Protein AF-A0A7Y5KET3-F1 (afdb_monomer)

pLDDT: mean 79.72, std 15.98, range [48.59, 98.06]

Nearest PDB structures (foldseek):
  5mq0-assembly1_O  TM=1.979E-01  e=5.305E+00  Saccharomyces cerevisiae

Foldseek 3Di:
DDDDVVVLVVLLVDPLSLCLLVVNHDPVSVVVVVVVCVVDVVVVVSNVVSSVVSVVVPPPPPPPPPVVVVVVVVVVVVVVVVVVVVVVPDDPDDDDDPPPDPDPPPPCVVVVVVVVVVVVVVVVVVVVVVVVVVVVVVVVVVVPPPD

Secondary structure (DSSP, 8-state):
-PPPHHHHHHHHH-HHHHHHHTT---HHHHHHHHHHHHH-THHHHHHHHHHHHHHHHS--------HHHHHHHHHHHHHHHHHHHHHTT------------------THHHHHHHHHHHHHHHHHHHHHHHHHHHHHHHHHGGGS--

Solvent-accessible surface area (backbone atoms only — not comparable to full-atom values): 9012 Å² total; per-residue (Å²): 131,83,73,58,68,65,60,40,53,57,50,68,67,33,66,68,50,47,29,43,76,71,72,70,41,53,73,66,56,44,52,51,52,52,49,57,44,70,72,37,76,72,45,50,56,46,48,54,51,39,50,51,52,50,55,66,67,52,62,69,78,66,75,74,70,60,60,68,61,57,51,49,53,50,51,52,50,53,52,54,52,55,61,48,56,69,65,63,77,74,66,82,90,70,86,76,78,80,81,87,72,87,73,80,74,79,62,73,76,58,60,59,58,55,54,53,55,52,50,52,54,50,53,55,51,56,52,52,53,56,55,52,57,57,58,57,58,59,63,61,60,67,68,71,74,81,120

Mean predicted aligned error: 18.69 Å

Sequence (147 aa):
MIPDNQDIISLLADESFQRWLAGTASEAESKQWQKWLNAAPARRETWAEAKTLWQAAQFQPAALPQVEIELQKLQQRLELSQANTIVARRSPVQGLKFARETGLRFSWKSLGAFAMAAAVLFAVFWRAEIANLLNHEETQQTAFTEY

Radius of gyration: 30.98 Å; Cα contacts (8 Å, |Δi|>4): 35; chains: 1; bounding box: 55×46×88 Å

Structure (mmCIF, N/CA/C/O backbone):
data_AF-A0A7Y5KET3-F1
#
_entry.id   AF-A0A7Y5KET3-F1
#
loop_
_atom_site.group_PDB
_atom_site.id
_atom_site.type_symbol
_atom_site.label_atom_id
_atom_site.label_alt_id
_atom_site.label_comp_id
_atom_site.label_asym_id
_atom_site.label_entity_id
_atom_site.label_seq_id
_atom_site.pdbx_PDB_ins_code
_atom_site.Cartn_x
_atom_site.Cartn_y
_atom_site.Cartn_z
_atom_site.occupancy
_atom_site.B_iso_or_equiv
_atom_site.auth_seq_id
_atom_site.auth_comp_id
_atom_site.auth_asym_id
_atom_site.auth_atom_id
_atom_site.pdbx_PDB_model_num
ATOM 1 N N . MET A 1 1 ? 15.247 -11.684 -8.098 1.00 60.28 1 MET A N 1
ATOM 2 C CA . MET A 1 1 ? 16.110 -10.588 -7.606 1.00 60.28 1 MET A CA 1
ATOM 3 C C . MET A 1 1 ? 15.222 -9.760 -6.704 1.00 60.28 1 MET A C 1
ATOM 5 O O . MET A 1 1 ? 14.210 -9.292 -7.196 1.00 60.28 1 MET A O 1
ATOM 9 N N . ILE A 1 2 ? 15.493 -9.715 -5.400 1.00 66.31 2 ILE A N 1
ATOM 10 C CA . ILE A 1 2 ? 14.620 -8.995 -4.460 1.00 66.31 2 ILE A CA 1
ATOM 11 C C . ILE A 1 2 ? 14.776 -7.496 -4.759 1.00 66.31 2 ILE A C 1
ATOM 13 O O . ILE A 1 2 ? 15.923 -7.047 -4.830 1.00 66.31 2 ILE A O 1
ATOM 17 N N . PRO A 1 3 ? 13.686 -6.748 -5.013 1.00 72.31 3 PRO A N 1
ATOM 18 C CA . PRO A 1 3 ? 13.774 -5.311 -5.238 1.00 72.31 3 PRO A CA 1
ATOM 19 C C . PRO A 1 3 ? 14.374 -4.632 -4.005 1.00 72.31 3 PRO A C 1
ATOM 21 O O . PRO A 1 3 ? 14.043 -4.983 -2.872 1.00 72.31 3 PRO A O 1
ATOM 24 N N . ASP A 1 4 ? 15.288 -3.686 -4.222 1.00 85.94 4 ASP A N 1
ATOM 25 C CA . ASP A 1 4 ? 15.868 -2.941 -3.112 1.00 85.94 4 ASP A CA 1
ATOM 26 C C . ASP A 1 4 ? 14.790 -2.032 -2.510 1.00 85.94 4 ASP A C 1
ATOM 28 O O . ASP A 1 4 ? 14.035 -1.359 -3.217 1.00 85.94 4 ASP A O 1
ATOM 32 N N . ASN A 1 5 ? 14.708 -2.009 -1.184 1.00 86.19 5 ASN A N 1
ATOM 33 C CA . ASN A 1 5 ? 13.694 -1.249 -0.460 1.00 86.19 5 ASN A CA 1
ATOM 34 C C . ASN A 1 5 ? 13.817 0.261 -0.760 1.00 86.19 5 ASN A C 1
ATOM 36 O O . ASN A 1 5 ? 12.826 0.990 -0.769 1.00 86.19 5 ASN A O 1
ATOM 40 N N . GLN A 1 6 ? 15.024 0.737 -1.092 1.00 89.50 6 GLN A N 1
ATOM 41 C CA . GLN A 1 6 ? 15.240 2.132 -1.488 1.00 89.50 6 GLN A CA 1
ATOM 42 C C . GLN A 1 6 ? 14.529 2.511 -2.793 1.00 89.50 6 GLN A C 1
ATOM 44 O O . GLN A 1 6 ? 13.977 3.611 -2.887 1.00 89.50 6 GLN A O 1
ATOM 49 N N . ASP A 1 7 ? 14.474 1.602 -3.769 1.00 90.44 7 ASP A N 1
ATOM 50 C CA . ASP A 1 7 ? 13.795 1.856 -5.041 1.00 90.44 7 ASP A CA 1
ATOM 51 C C . ASP A 1 7 ? 12.293 2.045 -4.812 1.00 90.44 7 ASP A C 1
ATOM 53 O O . ASP A 1 7 ? 11.682 2.964 -5.358 1.00 90.44 7 ASP A O 1
ATOM 57 N N . ILE A 1 8 ? 11.707 1.233 -3.931 1.00 92.38 8 ILE A N 1
ATOM 58 C CA . ILE A 1 8 ? 10.287 1.303 -3.576 1.00 92.38 8 ILE A CA 1
ATOM 59 C C . ILE A 1 8 ? 9.968 2.612 -2.850 1.00 92.38 8 ILE A C 1
ATOM 61 O O . ILE A 1 8 ? 8.987 3.277 -3.183 1.00 92.38 8 ILE A O 1
ATOM 65 N N . ILE A 1 9 ? 10.804 3.011 -1.888 1.00 92.56 9 ILE A N 1
ATOM 66 C CA . ILE A 1 9 ? 10.622 4.268 -1.151 1.00 92.56 9 ILE A CA 1
ATOM 67 C C . ILE A 1 9 ? 10.739 5.467 -2.097 1.00 92.56 9 ILE A C 1
ATOM 69 O O . ILE A 1 9 ? 9.921 6.381 -2.015 1.00 92.56 9 ILE A O 1
ATOM 73 N N . SER A 1 10 ? 11.707 5.461 -3.018 1.00 93.88 10 SER A N 1
ATOM 74 C CA . SER A 1 10 ? 11.873 6.550 -3.988 1.00 93.88 10 SER A CA 1
ATOM 75 C C . SER A 1 10 ? 10.686 6.666 -4.952 1.00 93.88 10 SER A C 1
ATOM 77 O O . SER A 1 10 ? 10.216 7.773 -5.204 1.00 93.88 10 SER A O 1
ATOM 79 N N . LEU A 1 11 ? 10.132 5.537 -5.411 1.00 94.44 11 LEU A N 1
ATOM 80 C CA . LEU A 1 11 ? 8.895 5.487 -6.197 1.00 94.44 11 LEU A CA 1
ATOM 81 C C . LEU A 1 11 ? 7.708 6.049 -5.419 1.00 94.44 11 LEU A C 1
ATOM 83 O O . LEU A 1 11 ? 6.952 6.863 -5.938 1.00 94.44 11 LEU A O 1
ATOM 87 N N . LEU A 1 12 ? 7.546 5.627 -4.165 1.00 94.31 12 LEU A N 1
ATOM 88 C CA . LEU A 1 12 ? 6.464 6.109 -3.314 1.00 94.31 12 LEU A CA 1
ATOM 89 C C . LEU A 1 12 ? 6.634 7.574 -2.911 1.00 94.31 12 LEU A C 1
ATOM 91 O O . LEU A 1 12 ? 5.636 8.198 -2.580 1.00 94.31 12 LEU A O 1
ATOM 95 N N . ALA A 1 13 ? 7.840 8.138 -2.952 1.00 94.88 13 ALA A N 1
ATOM 96 C CA . ALA A 1 13 ? 8.066 9.562 -2.724 1.00 94.88 13 ALA A CA 1
ATOM 97 C C . ALA A 1 13 ? 7.661 10.438 -3.928 1.00 94.88 13 ALA A C 1
ATOM 99 O O . ALA A 1 13 ? 7.470 11.641 -3.761 1.00 94.88 13 ALA A O 1
ATOM 100 N N . ASP A 1 14 ? 7.513 9.859 -5.124 1.00 96.88 14 ASP A N 1
ATOM 101 C CA . ASP A 1 14 ? 7.109 10.587 -6.328 1.00 96.88 14 ASP A CA 1
ATOM 102 C C . ASP A 1 14 ? 5.587 10.826 -6.351 1.00 96.88 14 ASP A C 1
ATOM 104 O O . ASP A 1 14 ? 4.774 9.902 -6.457 1.00 96.88 14 ASP A O 1
ATOM 108 N N . GLU A 1 15 ? 5.182 12.096 -6.293 1.00 96.19 15 GLU A N 1
ATOM 109 C CA . GLU A 1 15 ? 3.772 12.502 -6.330 1.00 96.19 15 GLU A CA 1
ATOM 110 C C . GLU A 1 15 ? 3.060 12.073 -7.621 1.00 96.19 15 GLU A C 1
ATOM 112 O O . GLU A 1 15 ? 1.873 11.734 -7.603 1.00 96.19 15 GLU A O 1
ATOM 117 N N . SER A 1 16 ? 3.756 12.067 -8.761 1.00 97.50 16 SER A N 1
ATOM 118 C CA . SER A 1 16 ? 3.172 11.635 -10.034 1.00 97.50 16 SER A CA 1
ATOM 119 C C . SER A 1 16 ? 2.878 10.134 -10.026 1.00 97.50 16 SER A C 1
ATOM 121 O O . SER A 1 16 ? 1.849 9.704 -10.555 1.00 97.50 16 SER A O 1
ATOM 123 N N . PHE A 1 17 ? 3.725 9.344 -9.358 1.00 96.81 17 PHE A N 1
ATOM 124 C CA . PHE A 1 17 ? 3.506 7.916 -9.157 1.00 96.81 17 PHE A CA 1
ATOM 125 C C . PHE A 1 17 ? 2.334 7.659 -8.205 1.00 96.81 17 PHE A C 1
ATOM 127 O O . PHE A 1 17 ? 1.459 6.847 -8.510 1.00 96.81 17 PHE A O 1
ATOM 134 N N . GLN A 1 18 ? 2.249 8.395 -7.092 1.00 95.56 18 GLN A N 1
ATOM 135 C CA . GLN A 1 18 ? 1.120 8.291 -6.162 1.00 95.56 18 GLN A CA 1
ATOM 136 C C . GLN A 1 18 ? -0.219 8.651 -6.821 1.00 95.56 18 GLN A C 1
ATOM 138 O O . GLN A 1 18 ? -1.201 7.928 -6.651 1.00 95.56 18 GLN A O 1
ATOM 143 N N . ARG A 1 19 ? -0.272 9.737 -7.607 1.00 95.94 19 ARG A N 1
ATOM 144 C CA . ARG A 1 19 ? -1.472 10.120 -8.378 1.00 95.94 19 ARG A CA 1
ATOM 145 C C . ARG A 1 19 ? -1.861 9.046 -9.383 1.00 95.94 19 ARG A C 1
ATOM 147 O O . ARG A 1 19 ? -3.045 8.776 -9.580 1.00 95.94 19 ARG A O 1
ATOM 154 N N . TRP A 1 20 ? -0.873 8.404 -9.998 1.00 97.25 20 TRP A N 1
ATOM 155 C CA . TRP A 1 20 ? -1.118 7.311 -10.928 1.00 97.25 20 TRP A CA 1
ATOM 156 C C . TRP A 1 20 ? -1.681 6.075 -10.216 1.00 97.25 20 TRP A C 1
ATOM 158 O O . TRP A 1 20 ? -2.678 5.519 -10.678 1.00 97.25 20 TRP A O 1
ATOM 168 N N . LEU A 1 21 ? -1.154 5.716 -9.040 1.00 95.38 21 LEU A N 1
ATOM 169 C CA . LEU A 1 21 ? -1.734 4.672 -8.183 1.00 95.38 21 LEU A CA 1
ATOM 170 C C . LEU A 1 21 ? -3.157 5.011 -7.707 1.00 95.38 21 LEU A C 1
ATOM 172 O O . LEU A 1 21 ? -4.001 4.118 -7.628 1.00 95.38 21 LEU A O 1
ATOM 176 N N . ALA A 1 22 ? -3.438 6.288 -7.432 1.00 93.94 22 ALA A N 1
ATOM 177 C CA . ALA A 1 22 ? -4.760 6.783 -7.047 1.00 93.94 22 ALA A CA 1
ATOM 178 C C . ALA A 1 22 ? -5.775 6.828 -8.204 1.00 93.94 22 ALA A C 1
ATOM 180 O O . ALA A 1 22 ? -6.963 7.033 -7.961 1.00 93.94 22 ALA A O 1
ATOM 181 N N . GLY A 1 23 ? -5.328 6.667 -9.454 1.00 95.25 23 GLY A N 1
ATOM 182 C CA . GLY A 1 23 ? -6.169 6.825 -10.643 1.00 95.25 23 GLY A CA 1
ATOM 183 C C . GLY A 1 23 ? -6.507 8.282 -10.985 1.00 95.25 23 GLY A C 1
ATOM 184 O O . GLY A 1 23 ? -7.431 8.523 -11.757 1.00 95.25 23 GLY A O 1
ATOM 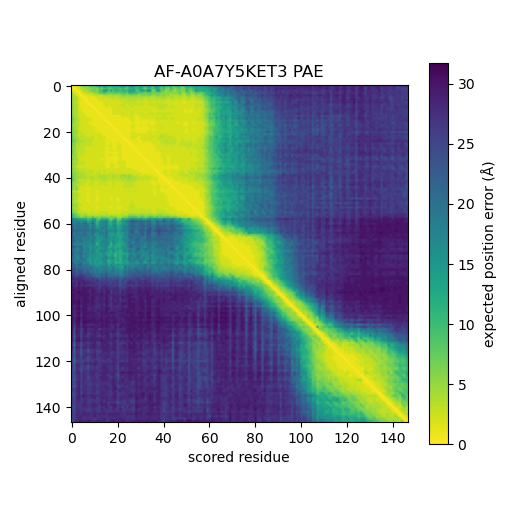185 N N . THR A 1 24 ? -5.779 9.252 -10.424 1.00 96.94 24 THR A N 1
ATOM 186 C CA . THR A 1 24 ? -5.978 10.698 -10.639 1.00 96.94 24 THR A CA 1
ATOM 187 C C . THR A 1 24 ? -4.858 11.353 -11.452 1.00 96.94 24 THR A C 1
ATOM 189 O O . THR A 1 24 ? -4.860 12.570 -11.638 1.00 96.94 24 THR A O 1
ATOM 192 N N . ALA A 1 25 ? -3.892 10.571 -11.940 1.00 97.31 25 ALA A N 1
ATOM 193 C CA . ALA A 1 25 ? -2.831 11.065 -12.812 1.00 97.31 25 ALA A CA 1
ATOM 194 C C . ALA A 1 25 ? -3.360 11.552 -14.165 1.00 97.31 25 ALA A C 1
ATOM 196 O O . ALA A 1 25 ? -4.358 11.058 -14.693 1.00 97.31 25 ALA A O 1
ATOM 197 N N . SER A 1 26 ? -2.625 12.484 -14.769 1.00 98.06 26 SER A N 1
ATOM 198 C CA . SER A 1 26 ? -2.860 12.895 -16.151 1.00 98.06 26 SER A CA 1
ATOM 199 C C . SER A 1 26 ? -2.597 11.747 -17.138 1.00 98.06 26 SER A C 1
ATOM 201 O O . SER A 1 26 ? -1.915 10.761 -16.834 1.00 98.06 26 SER A O 1
ATOM 203 N N . GLU A 1 27 ? -3.106 11.876 -18.366 1.00 97.88 27 GLU A N 1
ATOM 204 C CA . GLU A 1 27 ? -2.868 10.882 -19.421 1.00 97.88 27 GLU A CA 1
ATOM 205 C C . GLU A 1 27 ? -1.369 10.747 -19.755 1.00 97.88 27 GLU A C 1
ATOM 207 O O . GLU A 1 27 ? -0.878 9.643 -19.996 1.00 97.88 27 GLU A O 1
ATOM 212 N N . ALA A 1 28 ? -0.626 11.859 -19.732 1.00 98.00 28 ALA A N 1
ATOM 213 C CA . ALA A 1 28 ? 0.811 11.876 -19.998 1.00 98.00 28 ALA A CA 1
ATOM 214 C C . ALA A 1 28 ? 1.599 11.094 -18.933 1.00 98.00 28 ALA A C 1
ATOM 216 O O . ALA A 1 28 ? 2.402 10.226 -19.279 1.00 98.00 28 ALA A O 1
ATOM 217 N N . GLU A 1 29 ? 1.316 11.339 -17.651 1.00 97.38 29 GLU A N 1
ATOM 218 C CA . GLU A 1 29 ? 1.921 10.609 -16.528 1.00 97.38 29 GLU A CA 1
ATOM 219 C C . GLU A 1 29 ? 1.545 9.126 -16.567 1.00 97.38 29 GLU A C 1
ATOM 221 O O . GLU A 1 29 ? 2.401 8.257 -16.417 1.00 97.38 29 GLU A O 1
ATOM 226 N N . SER A 1 30 ? 0.278 8.818 -16.856 1.00 97.75 30 SER A N 1
ATOM 227 C CA . SER A 1 30 ? -0.185 7.434 -16.978 1.00 97.75 30 SER A CA 1
ATOM 228 C C . SER A 1 30 ? 0.572 6.678 -18.070 1.00 97.75 30 SER A C 1
ATOM 230 O O . SER A 1 30 ? 1.015 5.550 -17.852 1.00 97.75 30 SER A O 1
ATOM 232 N N . LYS A 1 31 ? 0.800 7.306 -19.233 1.00 98.00 31 LYS A N 1
ATOM 233 C CA . LYS A 1 31 ? 1.620 6.728 -20.312 1.00 98.00 31 LYS A CA 1
ATOM 234 C C . LYS A 1 31 ? 3.081 6.561 -19.901 1.00 98.00 31 LYS A C 1
ATOM 236 O O . LYS A 1 31 ? 3.687 5.545 -20.242 1.00 98.00 31 LYS A O 1
ATOM 241 N N . GLN A 1 32 ? 3.648 7.524 -19.175 1.00 98.00 32 GLN A N 1
ATOM 242 C CA . GLN A 1 32 ? 5.019 7.452 -18.669 1.00 98.00 32 GLN A CA 1
ATOM 243 C C . GLN A 1 32 ? 5.205 6.255 -17.728 1.00 98.00 32 GLN A C 1
ATOM 245 O O . GLN A 1 32 ? 6.106 5.443 -17.950 1.00 98.00 32 GLN A O 1
ATOM 250 N N . TRP A 1 33 ? 4.329 6.096 -16.736 1.00 97.50 33 TRP A N 1
ATOM 251 C CA . TRP A 1 33 ? 4.407 4.995 -15.773 1.00 97.50 33 TRP A CA 1
ATOM 252 C C . TRP A 1 33 ? 4.100 3.639 -16.405 1.00 97.50 33 TRP A C 1
ATOM 254 O O . TRP A 1 33 ? 4.795 2.658 -16.135 1.00 97.50 33 TRP A O 1
ATOM 264 N N . GLN A 1 34 ? 3.158 3.589 -17.350 1.00 97.25 34 GLN A N 1
ATOM 265 C CA . GLN A 1 34 ? 2.898 2.379 -18.127 1.00 97.25 34 GLN A CA 1
ATOM 266 C C . GLN A 1 34 ? 4.113 1.975 -18.975 1.00 97.25 34 GLN A C 1
ATOM 268 O O . GLN A 1 34 ? 4.469 0.798 -19.042 1.00 97.25 34 GLN A O 1
ATOM 273 N N . LYS A 1 35 ? 4.790 2.945 -19.603 1.00 97.88 35 LYS A N 1
ATOM 274 C CA . LYS A 1 35 ? 6.029 2.702 -20.353 1.00 97.88 35 LYS A CA 1
ATOM 275 C C . LYS A 1 35 ? 7.143 2.209 -19.431 1.00 97.88 35 LYS A C 1
ATOM 277 O O . LYS A 1 35 ? 7.845 1.265 -19.787 1.00 97.88 35 LYS A O 1
ATOM 282 N N . TRP A 1 36 ? 7.288 2.812 -18.252 1.00 96.38 36 TRP A N 1
ATOM 283 C CA . TRP A 1 36 ? 8.255 2.380 -17.244 1.00 96.38 36 TRP A CA 1
ATOM 284 C C . TRP A 1 36 ? 8.007 0.930 -16.801 1.00 96.38 36 TRP A C 1
ATOM 286 O O . TRP A 1 36 ? 8.964 0.155 -16.765 1.00 96.38 36 TRP A O 1
ATOM 296 N N . LEU A 1 37 ? 6.749 0.544 -16.564 1.00 96.69 37 LEU A N 1
ATOM 297 C CA . LEU A 1 37 ? 6.349 -0.829 -16.233 1.00 96.69 37 LEU A CA 1
ATOM 298 C C . LEU A 1 37 ? 6.626 -1.829 -17.361 1.00 96.69 37 LEU A C 1
ATOM 300 O O . LEU A 1 37 ? 7.040 -2.958 -17.109 1.00 96.69 37 LEU A O 1
ATOM 304 N N . ASN A 1 38 ? 6.386 -1.426 -18.608 1.00 96.75 38 ASN A N 1
ATOM 305 C CA . ASN A 1 38 ? 6.575 -2.293 -19.770 1.00 96.75 38 ASN A CA 1
ATOM 306 C C . ASN A 1 38 ? 8.052 -2.482 -20.140 1.00 96.75 38 ASN A C 1
ATOM 308 O O . ASN A 1 38 ? 8.388 -3.459 -20.802 1.00 96.75 38 ASN A O 1
ATOM 312 N N . ALA A 1 39 ? 8.932 -1.568 -19.724 1.00 96.88 39 ALA A N 1
ATOM 313 C CA . ALA A 1 39 ? 10.347 -1.609 -20.079 1.00 96.88 39 ALA A CA 1
ATOM 314 C C . ALA A 1 39 ? 11.121 -2.760 -19.413 1.00 96.88 39 ALA A C 1
ATOM 316 O O . ALA A 1 39 ? 12.138 -3.181 -19.957 1.00 96.88 39 ALA A O 1
ATOM 317 N N . ALA A 1 40 ? 10.675 -3.272 -18.259 1.00 95.38 40 ALA A N 1
ATOM 318 C CA . ALA A 1 40 ? 11.309 -4.425 -17.622 1.00 95.38 40 ALA A CA 1
ATOM 319 C C . ALA A 1 40 ? 10.306 -5.241 -16.787 1.00 95.38 40 ALA A C 1
ATOM 321 O O . ALA A 1 40 ? 9.612 -4.662 -15.950 1.00 95.38 40 ALA A O 1
ATOM 322 N N . PRO A 1 41 ? 10.265 -6.581 -16.928 1.00 92.94 41 PRO A N 1
ATOM 323 C CA . PRO A 1 41 ? 9.334 -7.423 -16.176 1.00 92.94 41 PRO A CA 1
ATOM 324 C C . PRO A 1 41 ? 9.576 -7.369 -14.661 1.00 92.94 41 PRO A C 1
ATOM 326 O O . PRO A 1 41 ? 8.610 -7.384 -13.905 1.00 92.94 41 PRO A O 1
ATOM 329 N N . ALA A 1 42 ? 10.829 -7.200 -14.219 1.00 90.81 42 ALA A N 1
ATOM 330 C CA . ALA A 1 42 ? 11.187 -7.066 -12.802 1.00 90.81 42 ALA A CA 1
ATOM 331 C C . ALA A 1 42 ? 10.496 -5.873 -12.109 1.00 90.81 42 ALA A C 1
ATOM 333 O O . ALA A 1 42 ? 10.194 -5.928 -10.923 1.00 90.81 42 ALA A O 1
ATOM 334 N N . ARG A 1 43 ? 10.155 -4.812 -12.855 1.00 93.38 43 ARG A N 1
ATOM 335 C CA . ARG A 1 43 ? 9.462 -3.632 -12.306 1.00 93.38 43 ARG A CA 1
ATOM 336 C C . ARG A 1 43 ? 8.019 -3.919 -11.910 1.00 93.38 43 ARG A C 1
ATOM 338 O O . ARG A 1 43 ? 7.441 -3.158 -11.140 1.00 93.38 43 ARG A O 1
ATOM 345 N N . ARG A 1 44 ? 7.427 -5.003 -12.423 1.00 93.94 44 ARG A N 1
ATOM 346 C CA . ARG A 1 44 ? 6.075 -5.426 -12.035 1.00 93.94 44 ARG A CA 1
ATOM 347 C C . ARG A 1 44 ? 6.036 -5.883 -10.582 1.00 93.94 44 ARG A C 1
ATOM 349 O O . ARG A 1 44 ? 5.057 -5.596 -9.903 1.00 93.94 44 ARG A O 1
ATOM 356 N N . GLU A 1 45 ? 7.095 -6.541 -10.116 1.00 93.62 45 GLU A N 1
ATOM 357 C CA . GLU A 1 45 ? 7.230 -6.956 -8.717 1.00 93.62 45 GLU A CA 1
ATOM 358 C C . GLU A 1 45 ? 7.380 -5.727 -7.815 1.00 93.62 45 GLU A C 1
ATOM 360 O O . GLU A 1 45 ? 6.579 -5.545 -6.901 1.00 93.62 45 GLU A O 1
ATOM 365 N N . THR A 1 46 ? 8.297 -4.812 -8.156 1.00 93.75 46 THR A N 1
ATOM 366 C CA . THR A 1 46 ? 8.480 -3.535 -7.439 1.00 93.75 46 THR A CA 1
ATOM 367 C C . THR A 1 46 ? 7.185 -2.724 -7.373 1.00 93.75 46 THR A C 1
ATOM 369 O O . THR A 1 46 ? 6.835 -2.178 -6.331 1.00 93.75 46 THR A O 1
ATOM 372 N N . TRP A 1 47 ? 6.435 -2.662 -8.476 1.00 95.06 47 TRP A N 1
ATOM 373 C CA . TRP A 1 47 ? 5.141 -1.984 -8.518 1.00 95.06 47 TRP A CA 1
ATOM 374 C C . TRP A 1 47 ? 4.091 -2.656 -7.635 1.00 95.06 47 TRP A C 1
ATOM 376 O O . TRP A 1 47 ? 3.347 -1.960 -6.947 1.00 95.06 47 TRP A O 1
ATOM 386 N N . ALA A 1 48 ? 4.008 -3.988 -7.649 1.00 94.88 48 ALA A N 1
ATOM 387 C CA . ALA A 1 48 ? 3.050 -4.722 -6.829 1.00 94.88 48 ALA A CA 1
ATOM 388 C C . ALA A 1 48 ? 3.314 -4.496 -5.331 1.00 94.88 48 ALA A C 1
ATOM 390 O O . ALA A 1 48 ? 2.375 -4.277 -4.559 1.00 94.88 48 ALA A O 1
ATOM 391 N N . GLU A 1 49 ? 4.584 -4.477 -4.933 1.00 94.06 49 GLU A N 1
ATOM 392 C CA . GLU A 1 49 ? 4.994 -4.195 -3.559 1.00 94.06 49 GLU A CA 1
ATOM 393 C C . GLU A 1 49 ? 4.724 -2.735 -3.172 1.00 94.06 49 GLU A C 1
ATOM 395 O O . GLU A 1 49 ? 4.048 -2.480 -2.173 1.00 94.06 49 GLU A O 1
ATOM 400 N N . ALA A 1 50 ? 5.123 -1.777 -4.016 1.00 94.69 50 ALA A N 1
ATOM 401 C CA . ALA A 1 50 ? 4.832 -0.358 -3.814 1.00 94.69 50 ALA A CA 1
ATOM 402 C C . ALA A 1 50 ? 3.323 -0.098 -3.693 1.00 94.69 50 ALA A C 1
ATOM 404 O O . ALA A 1 50 ? 2.881 0.619 -2.799 1.00 94.69 50 ALA A O 1
ATOM 405 N N . LYS A 1 51 ? 2.505 -0.731 -4.542 1.00 94.94 51 LYS A N 1
ATOM 406 C CA . LYS A 1 51 ? 1.043 -0.637 -4.482 1.00 94.94 51 LYS A CA 1
ATOM 407 C C . LYS A 1 51 ? 0.495 -1.180 -3.164 1.00 94.94 51 LYS A C 1
ATOM 409 O O . LYS A 1 51 ? -0.397 -0.563 -2.589 1.00 94.94 51 LYS A O 1
ATOM 414 N N . THR A 1 52 ? 1.019 -2.305 -2.682 1.00 93.50 52 THR A N 1
ATOM 415 C CA . THR A 1 52 ? 0.595 -2.910 -1.410 1.00 93.50 52 THR A CA 1
ATOM 416 C C . THR A 1 52 ? 0.926 -1.993 -0.233 1.00 93.50 52 THR A C 1
ATOM 418 O O . THR A 1 52 ? 0.067 -1.737 0.610 1.00 93.50 52 THR A O 1
ATOM 421 N N . LEU A 1 53 ? 2.137 -1.427 -0.208 1.00 92.44 53 LEU A N 1
ATOM 422 C CA . LEU A 1 53 ? 2.549 -0.457 0.809 1.00 92.44 53 LEU A CA 1
ATOM 423 C C . LEU A 1 53 ? 1.716 0.823 0.748 1.00 92.44 53 LEU A C 1
ATOM 425 O O . LEU A 1 53 ? 1.264 1.307 1.780 1.00 92.44 53 LEU A O 1
ATOM 429 N N . TRP A 1 54 ? 1.457 1.341 -0.451 1.00 92.69 54 TRP A N 1
ATOM 430 C CA . TRP A 1 54 ? 0.604 2.509 -0.644 1.00 92.69 54 TRP A CA 1
ATOM 431 C C .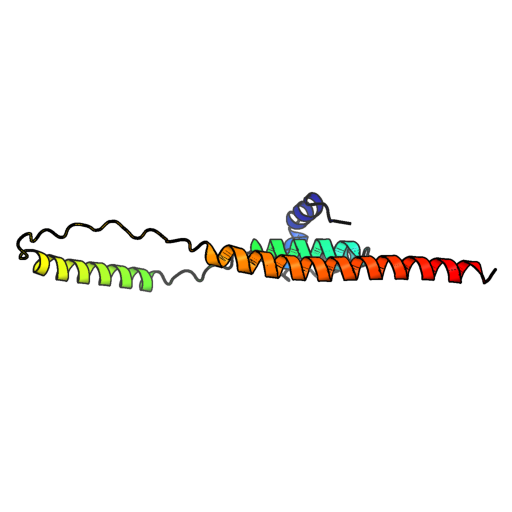 TRP A 1 54 ? -0.831 2.254 -0.170 1.00 92.69 54 TRP A C 1
ATOM 433 O O . TRP A 1 54 ? -1.411 3.108 0.490 1.00 92.69 54 TRP A O 1
ATOM 443 N N . GLN A 1 55 ? -1.392 1.069 -0.432 1.00 90.62 55 GLN A N 1
ATOM 444 C CA . GLN A 1 55 ? -2.712 0.675 0.073 1.00 90.62 55 GLN A CA 1
ATOM 445 C C . GLN A 1 55 ? -2.739 0.537 1.598 1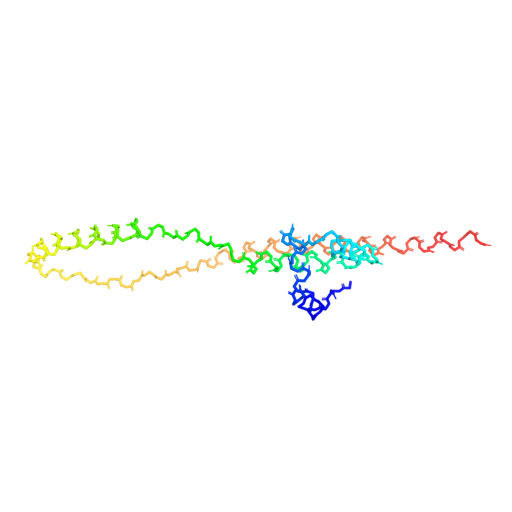.00 90.62 55 GLN A C 1
ATOM 447 O O . GLN A 1 55 ? -3.727 0.911 2.218 1.00 90.62 55 GLN A O 1
ATOM 452 N N . ALA A 1 56 ? -1.668 0.022 2.204 1.00 89.12 56 ALA A N 1
ATOM 453 C CA . ALA A 1 56 ? -1.546 -0.053 3.657 1.00 89.12 56 ALA A CA 1
ATOM 454 C C . ALA A 1 56 ? -1.380 1.339 4.297 1.00 89.12 56 ALA A C 1
ATOM 456 O O . ALA A 1 56 ? -1.900 1.583 5.384 1.00 89.12 56 ALA A O 1
ATOM 457 N N . ALA A 1 57 ? -0.670 2.248 3.620 1.00 87.06 57 ALA A N 1
ATOM 458 C CA . ALA A 1 57 ? -0.433 3.623 4.057 1.00 87.06 57 ALA A CA 1
ATOM 459 C C . ALA A 1 57 ? -1.635 4.546 3.821 1.00 87.06 57 ALA A C 1
ATOM 461 O O . ALA A 1 57 ? -1.825 5.507 4.568 1.00 87.06 57 ALA A O 1
ATOM 462 N N . GLN A 1 58 ? -2.473 4.241 2.828 1.00 83.12 58 GLN A N 1
ATOM 463 C CA . GLN A 1 58 ? -3.845 4.723 2.738 1.00 83.12 58 GLN A CA 1
ATOM 464 C C . GLN A 1 58 ? -4.638 4.106 3.889 1.00 83.12 58 GLN A C 1
ATOM 466 O O . GLN A 1 58 ? -5.464 3.214 3.700 1.00 83.12 58 GLN A O 1
ATOM 471 N N . PHE A 1 59 ? -4.367 4.579 5.108 1.00 65.19 59 PHE A N 1
ATOM 472 C CA . PHE A 1 59 ? -5.264 4.412 6.233 1.00 65.19 59 PHE A CA 1
ATOM 473 C C . PHE A 1 59 ? -6.648 4.749 5.707 1.00 65.19 59 PHE A C 1
ATOM 475 O O . PHE A 1 59 ? -6.911 5.902 5.354 1.00 65.19 59 PHE A O 1
ATOM 482 N N . GLN A 1 60 ? -7.512 3.733 5.593 1.00 59.97 60 GLN A N 1
ATOM 483 C CA . GLN A 1 60 ? -8.912 3.995 5.324 1.00 59.97 60 GLN A CA 1
ATOM 484 C C . GLN A 1 60 ? -9.313 5.042 6.352 1.00 59.97 60 GLN A C 1
ATOM 486 O O . GLN A 1 60 ? -9.023 4.822 7.536 1.00 59.97 60 GLN A O 1
ATOM 491 N N . PRO A 1 61 ? -9.891 6.184 5.945 1.00 56.12 61 PRO A N 1
ATOM 492 C CA . PRO A 1 61 ? -10.487 7.073 6.913 1.00 56.12 61 PRO A CA 1
ATOM 493 C C . PRO A 1 61 ? -11.512 6.204 7.624 1.00 56.12 61 PRO A C 1
ATOM 495 O O . PRO A 1 61 ? -12.548 5.865 7.050 1.00 56.12 61 PRO A O 1
ATOM 498 N N . ALA A 1 62 ? -11.160 5.729 8.824 1.00 60.31 62 ALA A N 1
ATOM 499 C CA . ALA A 1 62 ? -12.084 5.017 9.674 1.00 60.31 62 ALA A CA 1
ATOM 500 C C . ALA A 1 62 ? -13.282 5.946 9.720 1.00 60.31 62 ALA A C 1
ATOM 502 O O . ALA A 1 62 ? -13.092 7.120 10.052 1.00 60.31 62 ALA A O 1
ATOM 503 N N . ALA A 1 63 ? -14.432 5.465 9.229 1.00 65.25 63 ALA A N 1
ATOM 504 C CA . ALA A 1 63 ? -15.621 6.286 9.082 1.00 65.25 63 ALA A CA 1
ATOM 505 C C . ALA A 1 63 ? -15.740 7.094 10.366 1.00 65.25 63 ALA A C 1
ATOM 507 O O . ALA A 1 63 ? -15.837 6.485 11.436 1.00 65.25 63 ALA A O 1
ATOM 508 N N . LEU A 1 64 ? -15.560 8.420 10.257 1.00 66.62 64 LEU A N 1
ATOM 509 C CA . LEU A 1 64 ? -15.474 9.280 11.430 1.00 66.62 64 LEU A CA 1
ATOM 510 C C . LEU A 1 64 ? -16.700 8.928 12.267 1.00 66.62 64 LEU A C 1
ATOM 512 O O . LEU A 1 64 ? -17.814 9.034 1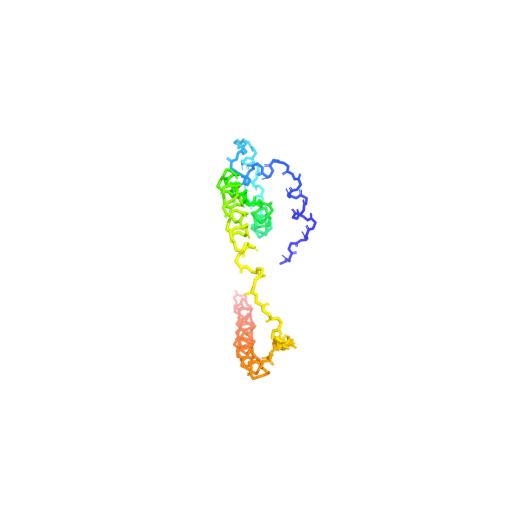1.737 1.00 66.62 64 LEU A O 1
ATOM 516 N N . PRO A 1 65 ? -16.522 8.383 13.487 1.00 68.62 65 PRO A N 1
ATOM 517 C CA . PRO A 1 65 ? -17.661 7.951 14.270 1.00 68.62 65 PRO A CA 1
ATOM 518 C C . PRO A 1 65 ? -18.572 9.163 14.387 1.00 68.62 65 PRO A C 1
ATOM 520 O O . PRO A 1 65 ? -18.089 10.261 14.668 1.00 68.62 65 PRO A O 1
ATOM 523 N N . GLN A 1 66 ? -19.857 8.985 14.075 1.00 84.38 66 GLN A N 1
ATOM 524 C CA . GLN A 1 66 ? -20.815 10.083 14.137 1.00 84.38 66 GLN A CA 1
ATOM 525 C C . GLN A 1 66 ? -20.766 10.638 15.558 1.00 84.38 66 GLN A C 1
ATOM 527 O O . GLN A 1 66 ? -21.182 9.963 16.502 1.00 84.38 66 GLN A O 1
ATOM 532 N N . VAL A 1 67 ? -20.167 11.822 15.700 1.00 86.44 67 VAL A N 1
ATOM 533 C CA . VAL A 1 67 ? -19.773 12.386 16.995 1.00 86.44 67 VAL A CA 1
ATOM 534 C C . VAL A 1 67 ? -21.001 12.504 17.888 1.00 86.44 67 VAL A C 1
ATOM 536 O O . VAL A 1 67 ? -20.945 12.098 19.044 1.00 86.44 67 VAL A O 1
ATOM 539 N N . GLU A 1 68 ? -22.136 12.920 17.324 1.00 86.12 68 GLU A N 1
ATOM 540 C CA . GLU A 1 68 ? -23.440 12.939 17.985 1.00 86.12 68 GLU A CA 1
ATOM 541 C C . GLU A 1 68 ? -23.846 11.586 18.584 1.00 86.12 68 GLU A C 1
ATOM 543 O O . GLU A 1 68 ? -24.305 11.548 19.723 1.00 86.12 68 GLU A O 1
ATOM 548 N N . ILE A 1 69 ? -23.654 10.469 17.873 1.00 88.56 69 ILE A N 1
ATOM 549 C CA . ILE A 1 69 ? -24.034 9.137 18.371 1.00 88.56 69 ILE A CA 1
ATOM 550 C C . ILE A 1 69 ? -23.146 8.729 19.547 1.00 88.56 69 ILE A C 1
ATOM 552 O O . ILE A 1 69 ? -23.639 8.218 20.553 1.00 88.56 69 ILE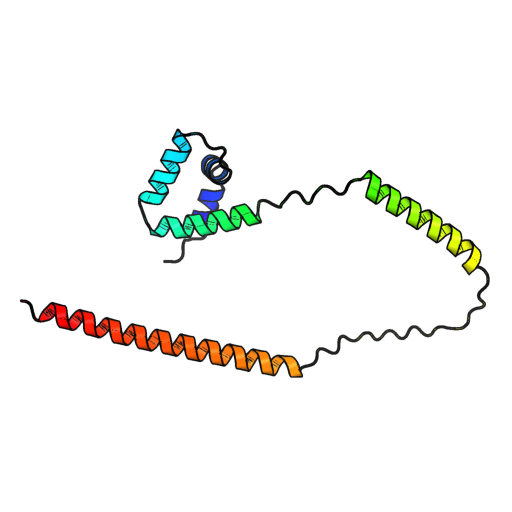 A O 1
ATOM 556 N N . GLU A 1 70 ? -21.834 8.934 19.438 1.00 90.25 70 GLU A N 1
ATOM 557 C CA . GLU A 1 70 ? -20.908 8.591 20.524 1.00 90.25 70 GLU A CA 1
ATOM 558 C C . GLU A 1 70 ? -21.099 9.503 21.744 1.00 90.25 70 GLU A C 1
ATOM 560 O O . GLU A 1 70 ? -21.056 9.033 22.885 1.00 90.25 70 GLU A O 1
ATOM 565 N N . LEU A 1 71 ? -21.407 10.782 21.523 1.00 93.19 71 LEU A N 1
ATOM 566 C CA . LEU A 1 71 ? -21.730 11.734 22.582 1.00 93.19 71 LEU A CA 1
ATOM 567 C C . LEU A 1 71 ? -23.043 11.357 23.281 1.00 93.19 71 LEU A C 1
ATOM 569 O O . LEU A 1 71 ? -23.097 11.338 24.512 1.00 93.19 71 LEU A O 1
ATOM 573 N N . GLN A 1 72 ? -24.068 10.957 22.526 1.00 93.75 72 GLN A N 1
ATOM 574 C CA . GLN A 1 72 ? -25.338 10.487 23.079 1.00 93.75 72 GLN A CA 1
ATOM 575 C C . GLN A 1 72 ? -25.159 9.195 23.891 1.00 93.75 72 GLN A C 1
ATOM 577 O O . GLN A 1 72 ? -25.673 9.088 25.005 1.00 93.75 72 GLN A O 1
ATOM 582 N N . LYS A 1 73 ? -24.362 8.233 23.400 1.00 92.38 73 LYS A N 1
ATOM 583 C CA . LYS A 1 73 ? -24.000 7.024 24.165 1.00 92.38 73 LYS A CA 1
ATOM 584 C C . LYS A 1 73 ? -23.285 7.368 25.472 1.00 92.38 73 LYS A C 1
ATOM 586 O O . LYS A 1 73 ? -23.531 6.725 26.493 1.00 92.38 73 LYS A O 1
ATOM 591 N N . LEU A 1 74 ? -22.389 8.356 25.456 1.00 92.31 74 LEU A N 1
ATOM 592 C CA . LEU A 1 74 ? -21.680 8.822 26.649 1.00 92.31 74 LEU A CA 1
ATOM 593 C C . LEU A 1 74 ? -22.625 9.468 27.666 1.00 92.31 74 LEU A C 1
ATOM 595 O O . LEU A 1 74 ? -22.564 9.120 28.845 1.00 92.31 74 LEU A O 1
ATOM 599 N N . GLN A 1 75 ? -23.526 10.343 27.218 1.00 94.25 75 GLN A N 1
ATOM 600 C CA . GLN A 1 75 ? -24.553 10.942 28.076 1.00 94.25 75 GLN A CA 1
ATOM 601 C C . GLN A 1 75 ? -25.432 9.867 28.721 1.00 94.25 75 GLN A C 1
ATOM 603 O O . GLN A 1 75 ? -25.601 9.856 29.938 1.00 94.25 75 GLN A O 1
ATOM 608 N N . GLN A 1 76 ? -25.880 8.885 27.939 1.00 93.06 76 GLN A N 1
ATOM 609 C CA . GLN A 1 76 ? -26.715 7.791 28.434 1.00 93.06 76 GLN A CA 1
ATOM 610 C C . GLN A 1 76 ? -25.990 6.929 29.487 1.00 93.06 76 GLN A C 1
ATOM 612 O O . GLN A 1 76 ? -26.582 6.507 30.480 1.00 93.06 76 GLN A O 1
ATOM 617 N N . ARG A 1 77 ? -24.677 6.699 29.328 1.00 88.44 77 ARG A N 1
ATOM 618 C CA . ARG A 1 77 ? -23.853 6.018 30.346 1.00 88.44 77 ARG A CA 1
ATOM 619 C C . ARG A 1 77 ? -23.726 6.838 31.634 1.00 88.44 77 ARG A C 1
ATOM 621 O O . ARG A 1 77 ? -23.758 6.266 32.727 1.00 88.44 77 ARG A O 1
ATOM 628 N N . LEU A 1 78 ? -23.588 8.160 31.528 1.00 90.62 78 LEU A N 1
ATOM 629 C CA . LEU A 1 78 ? -23.536 9.050 32.692 1.00 90.62 78 LEU A CA 1
ATOM 630 C C . LEU A 1 78 ? -24.863 9.054 33.460 1.00 90.62 78 LEU A C 1
ATOM 632 O O . LEU A 1 78 ? -24.849 8.957 34.683 1.00 90.62 78 LEU A O 1
ATOM 636 N N . GLU A 1 79 ? -25.999 9.069 32.771 1.00 89.00 79 GLU A N 1
ATOM 637 C CA . GLU A 1 79 ? -27.319 8.982 33.410 1.00 89.00 79 GLU A CA 1
ATOM 638 C C . GLU A 1 79 ? -27.527 7.643 34.131 1.00 89.00 79 GLU A C 1
ATOM 640 O O . GLU A 1 79 ? -27.923 7.612 35.297 1.00 89.00 79 GLU A O 1
ATOM 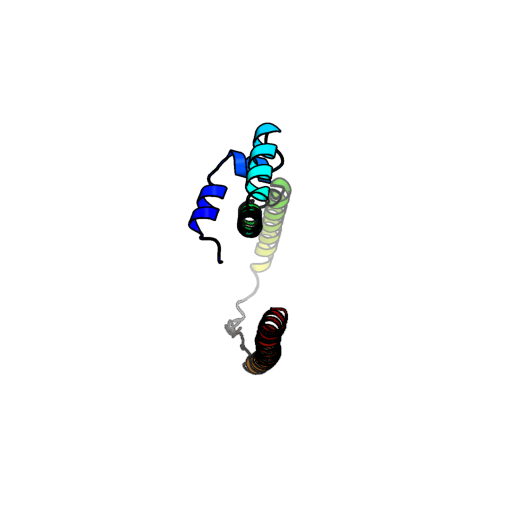645 N N . LEU A 1 80 ? -27.179 6.523 33.486 1.00 83.75 80 LEU A N 1
ATOM 646 C CA . LEU A 1 80 ? -27.291 5.190 34.089 1.00 83.75 80 LEU A CA 1
ATOM 647 C C . LEU A 1 80 ? -26.361 5.011 35.300 1.00 83.75 80 LEU A C 1
ATOM 649 O O . LEU A 1 80 ? -26.730 4.372 36.286 1.00 83.75 80 LEU A O 1
ATOM 653 N N . SER A 1 81 ? -25.151 5.575 35.261 1.00 75.50 81 SER A N 1
ATOM 654 C CA . SER A 1 81 ? -24.224 5.541 36.403 1.00 75.50 81 SER A CA 1
ATOM 655 C C . SER A 1 81 ? -24.685 6.429 37.567 1.00 75.50 81 SER A C 1
ATOM 657 O O . SER A 1 81 ? -24.529 6.046 38.730 1.00 75.50 81 SER A O 1
ATOM 659 N N . GLN A 1 82 ? -25.336 7.561 37.293 1.00 74.69 82 GLN A N 1
ATOM 660 C CA . GLN A 1 82 ? -25.957 8.389 38.332 1.00 74.69 82 GLN A CA 1
ATOM 661 C C . GLN A 1 82 ? -27.180 7.704 38.959 1.00 74.69 82 GLN A C 1
ATOM 663 O O . GLN A 1 82 ? -27.313 7.676 40.181 1.00 74.69 82 GLN A O 1
ATOM 668 N N . ALA A 1 83 ? -28.022 7.053 38.154 1.00 67.19 83 ALA A N 1
ATOM 669 C CA . ALA A 1 83 ? -29.151 6.274 38.661 1.00 67.19 83 ALA A CA 1
ATOM 670 C C . ALA A 1 83 ? -28.690 5.107 39.561 1.00 67.19 83 ALA A C 1
ATOM 672 O O . ALA A 1 83 ? -29.281 4.846 40.610 1.00 67.19 83 ALA A O 1
ATOM 673 N N . ASN A 1 84 ? -27.582 4.449 39.206 1.00 60.28 84 ASN A N 1
ATOM 674 C CA . ASN A 1 84 ? -27.027 3.336 39.981 1.00 60.28 84 ASN A CA 1
ATOM 675 C C . ASN A 1 84 ? -26.260 3.769 41.245 1.00 60.28 84 ASN A C 1
ATOM 677 O O . ASN A 1 84 ? -26.212 3.015 42.220 1.00 60.28 84 ASN A O 1
ATOM 681 N N . THR A 1 85 ? -25.699 4.982 41.294 1.00 56.25 85 THR A N 1
ATOM 682 C CA . THR A 1 85 ? -25.005 5.479 42.502 1.00 56.25 85 THR A CA 1
ATOM 683 C C . THR A 1 85 ? -25.962 5.821 43.648 1.00 56.25 85 THR A C 1
ATOM 685 O O . THR A 1 85 ? -25.557 5.753 44.810 1.00 56.25 85 THR A O 1
ATOM 688 N N . ILE A 1 86 ? -27.243 6.088 43.367 1.00 54.84 86 ILE A N 1
ATOM 689 C CA . ILE A 1 86 ? -28.267 6.311 44.404 1.00 54.84 86 ILE A CA 1
ATOM 690 C C . ILE A 1 86 ? -28.676 4.988 45.081 1.00 54.84 86 ILE A C 1
ATOM 692 O O . ILE A 1 86 ? -28.917 4.963 46.289 1.00 54.84 86 ILE A O 1
ATOM 696 N N . VAL A 1 87 ? -28.670 3.866 44.352 1.00 55.62 87 VAL A N 1
ATOM 697 C CA . VAL A 1 87 ? -29.019 2.537 44.898 1.00 55.62 87 VAL A CA 1
ATOM 698 C C . VAL A 1 87 ? -27.833 1.880 45.625 1.00 55.62 87 VAL A C 1
ATOM 700 O O . VAL A 1 87 ? -28.023 1.137 46.587 1.00 55.62 87 VAL A O 1
ATOM 703 N N . ALA A 1 88 ? -26.591 2.218 45.263 1.00 52.31 88 ALA A N 1
ATOM 704 C CA . ALA A 1 88 ? -25.386 1.644 45.871 1.00 52.31 88 ALA A CA 1
ATOM 705 C C . ALA A 1 88 ? -25.053 2.156 47.294 1.00 52.31 88 ALA A C 1
ATOM 707 O O . ALA A 1 88 ? -24.127 1.647 47.926 1.00 52.31 88 ALA A O 1
ATOM 708 N N . ARG A 1 89 ? -25.798 3.126 47.853 1.00 52.34 89 ARG A N 1
ATOM 709 C CA . ARG A 1 89 ? -25.537 3.669 49.207 1.00 52.34 89 ARG A CA 1
ATOM 710 C C . ARG A 1 89 ? -26.059 2.818 50.372 1.00 52.34 89 ARG A C 1
ATOM 712 O O . ARG A 1 89 ? -25.895 3.212 51.525 1.00 52.34 89 ARG A O 1
ATOM 719 N N . ARG A 1 90 ? -26.655 1.651 50.113 1.00 52.62 90 ARG A N 1
ATOM 720 C CA . ARG A 1 90 ? -27.038 0.682 51.154 1.00 52.62 90 ARG A CA 1
ATOM 721 C C . ARG A 1 90 ? -26.710 -0.748 50.735 1.00 52.62 90 ARG A C 1
ATOM 723 O O . ARG A 1 90 ? -27.601 -1.562 50.540 1.00 52.62 90 ARG A O 1
ATOM 730 N N . SER A 1 91 ? -25.427 -1.074 50.651 1.00 48.59 91 SER A N 1
ATOM 731 C CA . SER A 1 91 ? -24.994 -2.454 50.871 1.00 48.59 91 SER A CA 1
ATOM 732 C C . SER A 1 91 ? -23.957 -2.439 51.986 1.00 48.59 91 SER A C 1
ATOM 734 O O . SER A 1 91 ? -22.879 -1.873 51.786 1.00 48.59 91 SER A O 1
ATOM 736 N N . PRO A 1 92 ? -24.258 -2.989 53.177 1.00 52.19 92 PRO A N 1
ATOM 737 C CA . PRO A 1 92 ? -23.245 -3.158 54.196 1.00 52.19 92 PRO A CA 1
ATOM 738 C C . PRO A 1 92 ? -22.157 -4.067 53.630 1.00 52.19 92 PRO A C 1
ATOM 740 O O . PRO A 1 92 ? -22.425 -5.095 53.013 1.00 52.19 92 PRO A O 1
ATOM 743 N N . VAL A 1 93 ? -20.929 -3.609 53.819 1.00 55.31 93 VAL A N 1
ATOM 744 C CA . VAL A 1 93 ? -19.653 -4.271 53.575 1.00 55.31 93 VAL A CA 1
ATOM 745 C C . VAL A 1 93 ? -19.727 -5.768 53.914 1.00 55.31 93 VAL A C 1
ATOM 747 O O . VAL A 1 93 ? -19.489 -6.173 55.047 1.00 55.31 93 VAL A O 1
ATOM 750 N N . GLN A 1 94 ? -20.034 -6.613 52.931 1.00 55.31 94 GLN A N 1
ATOM 751 C CA . GLN A 1 94 ? -19.656 -8.020 52.959 1.00 55.31 94 GLN A CA 1
ATOM 752 C C . GLN A 1 94 ? -18.460 -8.164 52.031 1.00 55.31 94 GLN A C 1
ATOM 754 O O . GLN A 1 94 ? -18.545 -7.923 50.829 1.00 55.31 94 GLN A O 1
ATOM 759 N N . GLY A 1 95 ? -17.315 -8.462 52.644 1.00 57.25 95 GLY A N 1
ATOM 760 C CA . GLY A 1 95 ? -16.015 -8.528 51.999 1.00 57.25 95 GLY A CA 1
ATOM 761 C C . GLY A 1 95 ? -16.002 -9.503 50.829 1.00 57.25 95 GLY A C 1
ATOM 762 O O . GLY A 1 95 ? -15.835 -10.707 51.007 1.00 57.25 95 GLY A O 1
ATOM 763 N N . LEU A 1 96 ? -16.098 -8.962 49.619 1.00 53.31 96 LEU A N 1
ATOM 764 C CA . LEU A 1 96 ? -15.685 -9.662 48.418 1.00 53.31 96 LEU A CA 1
ATOM 765 C C . LEU A 1 96 ? -14.160 -9.627 48.361 1.00 53.31 96 LEU A C 1
ATOM 767 O O . LEU A 1 96 ? -13.536 -8.642 47.969 1.00 53.31 96 LEU A O 1
ATOM 771 N N . LYS A 1 97 ? -13.564 -10.737 48.799 1.00 53.22 97 LYS A N 1
ATOM 772 C CA . LYS A 1 97 ? -12.183 -11.095 48.487 1.00 53.22 97 LYS A CA 1
ATOM 773 C C . LYS A 1 97 ? -12.038 -11.055 46.967 1.00 53.22 97 LYS A C 1
ATOM 775 O O . LYS A 1 97 ? -12.595 -11.898 46.269 1.00 53.22 97 LYS A O 1
ATOM 780 N N . PHE A 1 98 ? -11.310 -10.067 46.462 1.00 50.25 98 PHE A N 1
ATOM 781 C CA . PHE A 1 98 ? -10.895 -10.022 45.068 1.00 50.25 98 PHE A CA 1
ATOM 782 C C . PHE A 1 98 ? -9.976 -11.217 44.797 1.00 50.25 98 PHE A C 1
ATOM 784 O O . PHE A 1 98 ? -8.778 -11.172 45.076 1.00 50.25 98 PHE A O 1
ATOM 791 N N . ALA A 1 99 ? -10.546 -12.299 44.269 1.00 54.94 99 ALA A N 1
ATOM 792 C CA . ALA A 1 99 ? -9.793 -13.379 43.653 1.00 54.94 99 ALA A CA 1
ATOM 793 C C . ALA A 1 99 ? -9.195 -12.843 42.345 1.00 54.94 99 ALA A C 1
ATOM 795 O O . ALA A 1 99 ? -9.795 -12.888 41.273 1.00 54.94 99 ALA A O 1
ATOM 796 N N . ARG A 1 100 ? -8.012 -12.249 42.476 1.00 55.09 100 ARG A N 1
ATOM 797 C CA . ARG A 1 100 ? -7.144 -11.833 41.382 1.00 55.09 100 ARG A CA 1
ATOM 798 C C . ARG A 1 100 ? -6.474 -13.081 40.816 1.00 55.09 100 ARG A C 1
ATOM 800 O O . ARG A 1 100 ? -5.348 -13.377 41.184 1.00 55.09 100 ARG A O 1
ATOM 807 N N . GLU A 1 101 ? -7.160 -13.824 39.954 1.00 60.00 101 GLU A N 1
ATOM 808 C CA . GLU A 1 101 ? -6.523 -14.933 39.238 1.00 60.00 101 GLU A CA 1
ATOM 809 C C . GLU A 1 101 ? -7.251 -15.274 37.930 1.00 60.00 101 GLU A C 1
ATOM 811 O O . GLU A 1 101 ? -7.928 -16.284 37.788 1.00 60.00 101 GLU A O 1
ATOM 816 N N . THR A 1 102 ? -7.079 -14.428 36.917 1.00 52.22 102 THR A N 1
ATOM 817 C CA . THR A 1 102 ? -7.194 -14.874 35.522 1.00 52.22 102 THR A CA 1
ATOM 818 C C . THR A 1 102 ? -5.789 -15.028 34.967 1.00 52.22 102 THR A C 1
ATOM 820 O O . THR A 1 102 ? -5.321 -14.241 34.145 1.00 52.22 102 THR A O 1
ATOM 823 N N . GLY A 1 103 ? -5.086 -16.041 35.477 1.00 49.66 103 GLY A N 1
ATOM 824 C CA . GLY A 1 103 ? -3.909 -16.578 34.819 1.00 49.66 103 GLY A CA 1
ATOM 825 C C . GLY A 1 103 ? -4.350 -17.191 33.496 1.00 49.66 103 GLY A C 1
ATOM 826 O O . GLY A 1 103 ? -5.041 -18.209 33.480 1.00 49.66 103 GLY A O 1
ATOM 827 N N . LEU A 1 104 ? -3.972 -16.555 32.387 1.00 56.72 104 LEU A N 1
ATOM 828 C CA . LEU A 1 104 ? -3.993 -17.160 31.060 1.00 56.72 104 LEU A CA 1
ATOM 829 C C . LEU A 1 104 ? -3.161 -18.442 31.129 1.00 56.72 104 LEU A C 1
ATOM 831 O O . LEU A 1 104 ? -1.935 -18.419 31.030 1.00 56.72 104 LEU A O 1
ATOM 835 N N . ARG A 1 105 ? -3.835 -19.573 31.346 1.00 58.12 105 ARG A N 1
ATOM 836 C CA . ARG A 1 105 ? -3.244 -20.907 31.266 1.00 58.12 105 ARG A CA 1
ATOM 837 C C . ARG A 1 105 ? -2.973 -21.197 29.797 1.00 58.12 105 ARG A C 1
ATOM 839 O O . ARG A 1 105 ? -3.741 -21.880 29.119 1.00 58.12 105 ARG A O 1
ATOM 846 N N . PHE A 1 106 ? -1.878 -20.621 29.312 1.00 55.62 106 PHE A N 1
ATOM 847 C CA . PHE A 1 106 ? -1.282 -20.931 28.029 1.00 55.62 106 PHE A CA 1
ATOM 848 C C . PHE A 1 106 ? -1.017 -22.435 28.014 1.00 55.62 106 PHE A C 1
ATOM 850 O O . PHE A 1 106 ? -0.178 -22.959 28.746 1.00 55.62 106 PHE A O 1
ATOM 857 N N . SER A 1 107 ? -1.858 -23.154 27.284 1.00 62.09 107 SER A N 1
ATOM 858 C CA . SER A 1 107 ? -1.905 -24.606 27.316 1.00 62.09 107 SER A CA 1
ATOM 859 C C . SER A 1 107 ? -0.846 -25.132 26.352 1.00 62.09 107 SER A C 1
ATOM 861 O O . SER A 1 107 ? -1.079 -25.171 25.151 1.00 62.09 107 SER A O 1
ATOM 863 N N . TRP A 1 108 ? 0.308 -25.566 26.867 1.00 61.78 108 TRP A N 1
ATOM 864 C CA . TRP A 1 108 ? 1.466 -26.056 26.089 1.00 61.78 108 TRP A CA 1
ATOM 865 C C . TRP A 1 108 ? 1.155 -27.222 25.131 1.00 61.78 108 TRP A C 1
ATOM 867 O O . TRP A 1 108 ? 1.961 -27.558 24.270 1.00 61.78 108 TRP A O 1
ATOM 877 N N . LYS A 1 109 ? -0.034 -27.824 25.234 1.00 60.84 109 LYS A N 1
ATOM 878 C CA . LYS A 1 109 ? -0.509 -28.870 24.323 1.00 60.84 109 LYS A CA 1
ATOM 879 C C . LYS A 1 109 ? -0.755 -28.365 22.895 1.00 60.84 109 LYS A C 1
ATOM 881 O O . LYS A 1 109 ? -0.681 -29.169 21.973 1.00 60.84 109 LYS A O 1
ATOM 886 N N . SER A 1 110 ? -1.007 -27.068 22.685 1.00 55.34 110 SER A N 1
ATOM 887 C CA . SER A 1 110 ? -1.214 -26.529 21.331 1.00 55.34 110 SER A CA 1
ATOM 888 C C . SER A 1 110 ? 0.090 -26.303 20.555 1.00 55.34 110 SER A C 1
ATOM 890 O O . SER A 1 110 ? 0.067 -26.357 19.330 1.00 55.34 110 SER A O 1
ATOM 892 N N . LEU A 1 111 ? 1.236 -26.137 21.229 1.00 60.38 111 LEU A N 1
ATOM 893 C CA . LEU A 1 111 ? 2.540 -25.925 20.577 1.00 60.38 111 LEU A CA 1
ATOM 894 C C . LEU A 1 111 ? 3.008 -27.143 19.758 1.00 60.38 111 LEU A C 1
ATOM 896 O O . LEU A 1 111 ? 3.611 -26.975 18.701 1.00 60.38 111 LEU A O 1
ATOM 900 N N . GLY A 1 112 ? 2.680 -28.365 20.1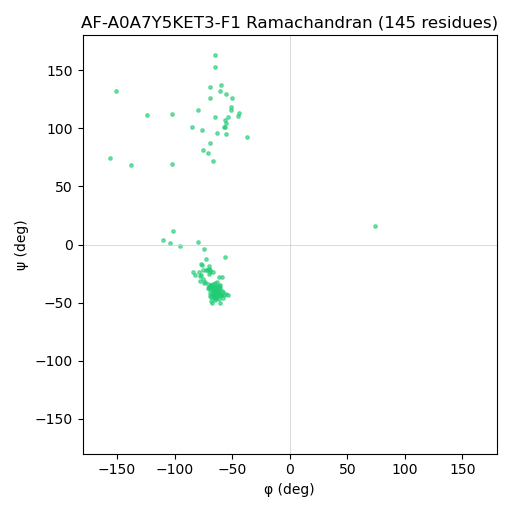91 1.00 65.19 112 GLY A N 1
ATOM 901 C CA . GLY A 1 112 ? 3.064 -29.587 19.471 1.00 65.19 112 GLY A CA 1
ATOM 902 C C . GLY A 1 112 ? 2.359 -29.761 18.120 1.00 65.19 112 GLY A C 1
ATOM 903 O O . GLY A 1 112 ? 2.966 -30.240 17.164 1.00 65.19 112 GLY A O 1
ATOM 904 N N . ALA A 1 113 ? 1.099 -29.329 18.008 1.00 67.62 113 ALA A N 1
ATOM 905 C CA . ALA A 1 113 ? 0.325 -29.471 16.772 1.00 67.62 113 ALA A CA 1
ATOM 906 C C . ALA A 1 113 ? 0.835 -28.540 15.657 1.00 67.62 113 ALA A C 1
ATOM 908 O O . ALA A 1 113 ? 0.907 -28.945 14.497 1.00 67.62 113 ALA A O 1
ATOM 909 N 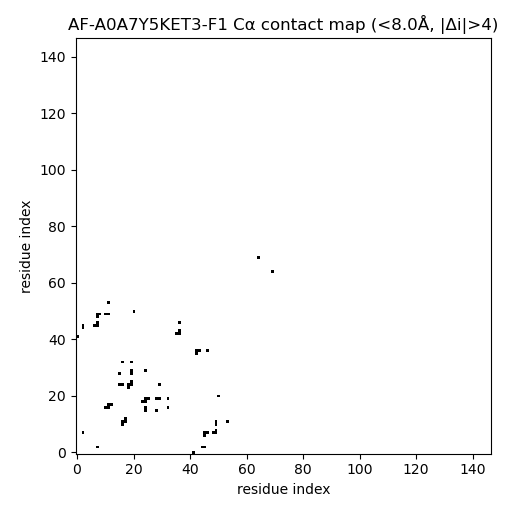N . PHE A 1 114 ? 1.255 -27.320 16.009 1.00 70.94 114 PHE A N 1
ATOM 910 C CA . PHE A 1 114 ? 1.806 -26.369 15.040 1.00 70.94 114 PHE A CA 1
ATOM 911 C C . PHE A 1 114 ? 3.178 -26.799 14.501 1.00 70.94 114 PHE A C 1
ATOM 913 O O . PHE A 1 114 ? 3.431 -26.642 13.308 1.00 70.94 114 PHE A O 1
ATOM 920 N N . ALA A 1 115 ? 4.032 -27.408 15.332 1.00 78.31 115 ALA A N 1
ATOM 921 C CA . ALA A 1 115 ? 5.332 -27.916 14.886 1.00 78.31 115 ALA A CA 1
ATOM 922 C C . ALA A 1 115 ? 5.195 -29.051 13.851 1.00 78.31 115 ALA A C 1
ATOM 924 O O . ALA A 1 115 ? 5.913 -29.070 12.852 1.00 78.31 115 ALA A O 1
ATOM 925 N N . MET A 1 116 ? 4.229 -29.956 14.045 1.00 79.12 116 MET A N 1
ATOM 926 C CA . MET A 1 116 ? 3.961 -31.055 13.107 1.00 79.12 116 MET A CA 1
ATOM 927 C C . MET A 1 116 ? 3.439 -30.545 11.757 1.00 79.12 116 MET A C 1
ATOM 929 O O . MET A 1 116 ? 3.906 -30.994 10.712 1.00 79.12 116 MET A O 1
ATOM 933 N N . ALA A 1 117 ? 2.517 -29.576 11.757 1.00 79.94 117 ALA A N 1
ATOM 934 C CA . ALA A 1 117 ? 1.997 -28.993 10.518 1.00 79.94 117 ALA A CA 1
ATOM 935 C C . ALA A 1 117 ? 3.091 -28.256 9.720 1.00 79.94 117 ALA A C 1
ATOM 937 O O . ALA A 1 117 ? 3.183 -28.417 8.503 1.00 79.94 117 ALA A O 1
ATOM 938 N N . ALA A 1 118 ? 3.962 -27.508 10.406 1.00 84.50 118 ALA A N 1
ATOM 939 C CA . ALA A 1 118 ? 5.084 -26.814 9.776 1.00 84.50 118 ALA A CA 1
ATOM 940 C C . ALA A 1 118 ? 6.115 -27.788 9.175 1.00 84.50 118 ALA A C 1
ATOM 942 O O . ALA A 1 118 ? 6.586 -27.567 8.061 1.00 84.50 118 ALA A O 1
ATOM 943 N N . ALA A 1 119 ? 6.423 -28.894 9.863 1.00 88.94 119 ALA A N 1
ATOM 944 C CA . ALA A 1 119 ? 7.354 -29.907 9.365 1.00 88.94 119 ALA A CA 1
ATOM 945 C C . ALA A 1 119 ? 6.845 -30.607 8.092 1.00 88.94 119 ALA A C 1
ATOM 947 O O . ALA A 1 119 ? 7.624 -30.847 7.170 1.00 88.94 119 ALA A O 1
ATOM 948 N N . VAL A 1 120 ? 5.538 -30.889 8.004 1.00 90.44 120 VAL A N 1
ATOM 949 C CA . VAL A 1 120 ? 4.934 -31.489 6.801 1.00 90.44 120 VAL A CA 1
ATOM 950 C C . VAL A 1 120 ? 5.012 -30.531 5.613 1.00 90.44 120 VAL A C 1
ATOM 952 O O . VAL A 1 120 ? 5.417 -30.943 4.527 1.00 90.44 120 VAL A O 1
ATOM 955 N N . LEU A 1 121 ? 4.691 -29.250 5.814 1.00 89.06 121 LEU A N 1
ATOM 956 C CA . LEU A 1 121 ? 4.809 -28.242 4.757 1.00 89.06 121 LEU A CA 1
ATOM 957 C C . LEU A 1 121 ? 6.261 -28.075 4.294 1.00 89.06 121 LEU A C 1
ATOM 959 O O . LEU A 1 121 ? 6.514 -28.039 3.091 1.00 89.06 121 LEU A O 1
ATOM 963 N N . PHE A 1 122 ? 7.215 -28.052 5.228 1.00 91.31 122 PHE A N 1
ATOM 964 C CA . PHE A 1 122 ? 8.638 -27.966 4.903 1.00 91.31 122 PHE A CA 1
ATOM 965 C C . PHE A 1 122 ? 9.124 -29.186 4.108 1.00 91.31 122 PHE A C 1
ATOM 967 O O . PHE A 1 122 ? 9.838 -29.027 3.124 1.00 91.31 122 PHE A O 1
ATOM 974 N N . ALA A 1 123 ? 8.689 -30.399 4.465 1.00 91.12 123 ALA A N 1
ATOM 975 C CA . ALA A 1 123 ? 9.044 -31.615 3.735 1.00 91.12 123 ALA A CA 1
ATOM 976 C C . ALA A 1 123 ? 8.471 -31.640 2.306 1.00 91.12 123 ALA A C 1
ATOM 978 O O . ALA A 1 123 ? 9.158 -32.065 1.375 1.00 91.12 123 ALA A O 1
ATOM 979 N N . VAL A 1 124 ? 7.235 -31.166 2.109 1.00 90.56 124 VAL A N 1
ATOM 980 C CA . VAL A 1 124 ? 6.628 -31.053 0.770 1.00 90.56 124 VAL A CA 1
ATOM 981 C C . VAL A 1 124 ? 7.371 -30.018 -0.072 1.00 90.56 124 VAL A C 1
ATOM 983 O O . VAL A 1 124 ? 7.686 -30.290 -1.230 1.00 90.56 124 VAL A O 1
ATOM 986 N N . PHE A 1 125 ? 7.702 -28.869 0.518 1.00 89.81 125 PHE A N 1
ATOM 987 C CA . PHE A 1 125 ? 8.442 -27.809 -0.161 1.00 89.81 125 PHE A CA 1
ATOM 988 C C . PHE A 1 125 ? 9.856 -28.263 -0.556 1.00 89.81 125 PHE A C 1
ATOM 990 O O . PHE A 1 125 ? 10.251 -28.124 -1.710 1.00 89.81 125 PHE A O 1
ATOM 997 N N . TRP A 1 126 ? 10.581 -28.917 0.358 1.00 88.06 126 TRP A N 1
ATOM 998 C CA . TRP A 1 126 ? 11.921 -29.451 0.091 1.00 88.06 126 TRP A CA 1
ATOM 999 C C . TRP A 1 126 ? 11.918 -30.520 -1.011 1.00 88.06 126 TRP A C 1
ATOM 1001 O O . TRP A 1 126 ? 12.835 -30.590 -1.827 1.00 88.06 126 TRP A O 1
ATOM 1011 N N . ARG A 1 127 ? 10.867 -31.349 -1.073 1.00 87.75 127 ARG A N 1
ATOM 1012 C CA . ARG A 1 127 ? 10.728 -32.375 -2.116 1.00 87.75 127 ARG A CA 1
ATOM 1013 C C . ARG A 1 127 ? 10.454 -31.770 -3.497 1.00 87.75 127 ARG A C 1
ATOM 1015 O O . ARG A 1 127 ? 10.949 -32.306 -4.486 1.00 87.75 127 ARG A O 1
ATOM 1022 N N . ALA A 1 128 ? 9.687 -30.682 -3.569 1.00 83.88 128 ALA A N 1
ATOM 1023 C CA . ALA A 1 128 ? 9.417 -29.980 -4.823 1.00 83.88 128 ALA A CA 1
ATOM 1024 C C . ALA A 1 128 ? 10.682 -29.314 -5.389 1.00 83.88 128 ALA A C 1
ATOM 1026 O O . ALA A 1 128 ? 10.933 -29.401 -6.589 1.00 83.88 128 ALA A O 1
ATOM 1027 N N . GLU A 1 129 ? 11.513 -28.735 -4.520 1.00 83.00 129 GLU A N 1
ATOM 1028 C CA . GLU A 1 129 ? 12.759 -28.075 -4.922 1.00 83.00 129 GLU A CA 1
ATOM 1029 C C . GLU A 1 129 ? 13.773 -29.068 -5.517 1.00 83.00 129 GLU A C 1
ATOM 1031 O O . GLU A 1 129 ? 14.337 -28.822 -6.581 1.00 83.00 129 GLU A O 1
ATOM 1036 N N . ILE A 1 130 ? 13.942 -30.245 -4.899 1.00 82.88 130 ILE A N 1
ATOM 1037 C CA . ILE A 1 130 ? 14.834 -31.296 -5.424 1.00 82.88 130 ILE A CA 1
ATOM 1038 C C . ILE A 1 130 ? 14.370 -31.788 -6.802 1.00 82.88 130 ILE A C 1
ATOM 1040 O O . ILE A 1 130 ? 15.193 -32.007 -7.689 1.00 82.88 130 ILE A O 1
ATOM 1044 N N . ALA A 1 131 ? 13.058 -31.947 -7.004 1.00 80.56 131 ALA A N 1
ATOM 1045 C CA . ALA A 1 131 ? 12.521 -32.364 -8.298 1.00 80.56 131 ALA A CA 1
ATOM 1046 C C . ALA A 1 131 ? 12.768 -31.309 -9.389 1.00 80.56 131 ALA A C 1
ATOM 1048 O O . ALA A 1 131 ? 13.044 -31.657 -10.535 1.00 80.56 131 ALA A O 1
ATOM 1049 N N . ASN A 1 132 ? 12.709 -30.024 -9.033 1.00 80.69 132 ASN A N 1
ATOM 1050 C CA . ASN A 1 132 ? 12.958 -28.935 -9.969 1.00 80.69 132 ASN A CA 1
ATOM 1051 C C . ASN A 1 132 ? 14.439 -28.853 -10.381 1.00 80.69 132 ASN A C 1
ATOM 1053 O O . ASN A 1 132 ? 14.739 -28.642 -11.554 1.00 80.69 132 ASN A O 1
ATOM 1057 N N . LEU A 1 133 ? 15.360 -29.098 -9.442 1.00 80.44 133 LEU A N 1
ATOM 1058 C CA . LEU A 1 133 ? 16.799 -29.142 -9.724 1.00 80.44 133 LEU A CA 1
ATOM 1059 C C . LEU A 1 133 ? 17.173 -30.289 -10.676 1.00 80.44 133 LEU A C 1
ATOM 1061 O O . LEU A 1 133 ? 17.956 -30.078 -11.596 1.00 80.44 133 LEU A O 1
ATOM 1065 N N . LEU A 1 134 ? 16.566 -31.469 -10.514 1.00 74.31 134 LEU A N 1
ATOM 1066 C CA . LEU A 1 134 ? 16.815 -32.618 -11.396 1.00 74.31 134 LEU A CA 1
ATOM 1067 C C . LEU A 1 134 ? 16.317 -32.382 -12.833 1.00 74.31 134 LEU A C 1
ATOM 1069 O O . LEU A 1 134 ? 17.007 -32.731 -13.786 1.00 74.31 134 LEU A O 1
ATOM 1073 N N . ASN A 1 135 ? 15.164 -31.729 -13.004 1.00 73.94 135 ASN A N 1
ATOM 1074 C CA . ASN A 1 135 ? 14.625 -31.427 -14.336 1.00 73.94 135 ASN A CA 1
ATOM 1075 C C . ASN A 1 135 ? 15.457 -30.381 -15.101 1.00 73.94 135 ASN A C 1
ATOM 1077 O O . ASN A 1 135 ? 15.399 -30.320 -16.329 1.00 73.94 135 ASN A O 1
ATOM 1081 N N . HIS A 1 136 ? 16.221 -29.538 -14.399 1.00 71.44 136 HIS A N 1
ATOM 1082 C CA . HIS A 1 136 ? 17.034 -28.508 -15.044 1.00 71.44 136 HIS A CA 1
ATOM 1083 C C . HIS A 1 136 ? 18.296 -29.085 -15.705 1.00 71.44 136 HIS A C 1
ATOM 1085 O O . HIS A 1 136 ? 18.726 -28.575 -16.741 1.00 71.44 136 HIS A O 1
ATOM 1091 N N . GLU A 1 137 ? 18.846 -30.185 -15.180 1.00 72.81 137 GLU A N 1
ATOM 1092 C CA . GLU A 1 137 ? 20.033 -30.831 -15.757 1.00 72.81 137 GLU A CA 1
ATOM 1093 C C . GLU A 1 137 ? 19.733 -31.585 -17.066 1.00 72.81 137 GLU A C 1
ATOM 1095 O O . GLU A 1 137 ? 20.560 -31.566 -17.979 1.00 72.81 137 GLU A O 1
ATOM 1100 N N . GLU A 1 138 ? 18.536 -32.164 -17.231 1.00 68.50 138 GLU A N 1
ATOM 1101 C CA . GLU A 1 138 ? 18.166 -32.866 -18.475 1.00 68.50 138 GLU A CA 1
ATOM 1102 C C . GLU A 1 138 ? 18.051 -31.917 -19.679 1.00 68.50 138 GLU A C 1
ATOM 1104 O O . GLU A 1 138 ? 18.434 -32.270 -20.796 1.00 68.50 138 GLU A O 1
ATOM 1109 N N . THR A 1 139 ? 17.606 -30.675 -19.462 1.00 67.44 139 THR A N 1
ATOM 1110 C CA . THR A 1 139 ? 17.422 -29.709 -20.562 1.00 67.44 139 THR A CA 1
ATOM 1111 C C . THR A 1 139 ? 18.729 -29.203 -21.177 1.00 67.44 139 THR A C 1
ATOM 1113 O O . THR A 1 139 ? 18.728 -28.764 -22.327 1.00 67.44 139 THR A O 1
ATOM 1116 N N . GLN A 1 140 ? 19.858 -29.291 -20.464 1.00 65.88 140 GLN A N 1
ATOM 1117 C CA . GLN A 1 140 ? 21.153 -28.882 -21.021 1.00 65.88 140 GLN A CA 1
ATOM 1118 C C . GLN A 1 140 ? 21.823 -29.980 -21.855 1.00 65.88 140 GLN A C 1
ATOM 1120 O O . GLN A 1 140 ? 22.605 -29.666 -22.752 1.00 65.88 140 GLN A O 1
ATOM 1125 N N . GLN A 1 141 ? 21.499 -31.256 -21.625 1.00 62.03 141 GLN A N 1
ATOM 1126 C CA . GLN A 1 141 ? 22.106 -32.362 -22.376 1.00 62.03 141 GLN A CA 1
ATOM 1127 C C . GLN A 1 141 ? 21.498 -32.537 -23.775 1.00 62.03 141 GLN A C 1
ATOM 1129 O O . GLN A 1 141 ? 22.212 -32.889 -24.714 1.00 62.03 141 GLN A O 1
ATOM 1134 N N . THR A 1 142 ? 20.215 -32.217 -23.962 1.00 70.25 142 THR A N 1
ATOM 1135 C CA . THR A 1 142 ? 19.568 -32.301 -25.285 1.00 70.25 142 THR A CA 1
ATOM 1136 C C . THR A 1 142 ? 20.018 -31.201 -26.247 1.00 70.25 142 THR A C 1
ATOM 1138 O O . THR A 1 142 ? 19.938 -31.387 -27.454 1.00 70.25 142 THR A O 1
ATOM 1141 N N . ALA A 1 143 ? 20.535 -30.075 -25.746 1.00 67.94 143 ALA A N 1
ATOM 1142 C CA . ALA A 1 143 ? 21.020 -28.981 -26.593 1.00 67.94 143 ALA A CA 1
ATOM 1143 C C . ALA A 1 143 ? 22.405 -29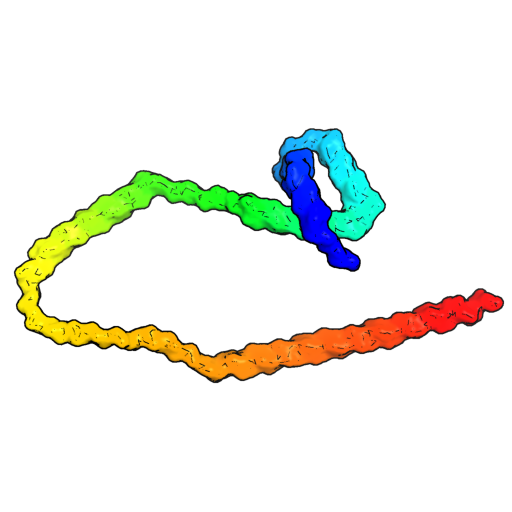.251 -27.218 1.00 67.94 143 ALA A C 1
ATOM 1145 O O . ALA A 1 143 ? 22.783 -28.587 -28.179 1.00 67.94 143 ALA A O 1
ATOM 1146 N N . PHE A 1 144 ? 23.165 -30.219 -26.694 1.00 65.19 144 PHE A N 1
ATOM 1147 C CA . PHE A 1 144 ? 24.537 -30.506 -27.137 1.00 65.19 144 PHE A CA 1
ATOM 1148 C C . PHE A 1 144 ? 24.654 -31.631 -28.179 1.00 65.19 144 PHE A C 1
ATOM 1150 O O . PHE A 1 144 ? 25.759 -31.918 -28.627 1.00 65.19 144 PHE A O 1
ATOM 1157 N N . THR A 1 145 ? 23.547 -32.267 -28.573 1.00 69.38 145 THR A N 1
ATOM 1158 C CA . THR A 1 145 ? 23.538 -33.369 -29.560 1.00 69.38 145 THR A CA 1
ATOM 1159 C C . THR A 1 145 ? 23.030 -32.964 -30.950 1.00 69.38 145 THR A C 1
ATOM 1161 O O . THR A 1 145 ? 23.000 -33.805 -31.844 1.00 69.38 145 THR A O 1
ATOM 1164 N N . GLU A 1 146 ? 22.673 -31.691 -31.157 1.00 61.12 146 GLU A N 1
ATOM 1165 C CA . GLU A 1 146 ? 22.193 -31.154 -32.446 1.00 61.12 146 GLU A CA 1
ATOM 1166 C C . GLU A 1 146 ? 23.248 -30.369 -33.261 1.00 61.12 146 GLU A C 1
ATOM 1168 O O . GLU A 1 146 ? 22.906 -29.738 -34.261 1.00 61.12 146 GLU A O 1
ATOM 1173 N N . TYR A 1 147 ? 24.528 -30.439 -32.885 1.00 57.50 147 TYR A N 1
ATOM 1174 C CA . TYR A 1 147 ? 25.664 -29.925 -33.671 1.00 57.50 147 TYR A CA 1
ATOM 1175 C C . TYR A 1 147 ? 26.642 -31.048 -34.016 1.00 57.50 147 TYR A C 1
ATOM 1177 O O . TYR A 1 147 ? 27.317 -30.920 -35.064 1.00 57.50 147 TYR A O 1
#